Protein AF-A0A7W1F609-F1 (afdb_monomer_lite)

Secondary structure (DSSP, 8-state):
--HHHHHHHT-S-S-S---TT---------PPPPHHHHHHHHHHHHHHT--TT-S---SEEEEESS-GGGT----STTTEEEEEHHHHHHHHHHHHHHHHHHTT-

Radius of gyration: 22.37 Å; chains: 1; bounding box: 41×46×49 Å

pLDDT: mean 73.44, std 17.89, range [36.75, 96.44]

Structure (mmCIF, N/CA/C/O backbone):
data_AF-A0A7W1F609-F1
#
_entry.id   AF-A0A7W1F609-F1
#
loop_
_atom_site.group_PDB
_atom_site.id
_atom_site.type_symbol
_atom_site.label_atom_id
_atom_site.label_alt_id
_atom_site.label_comp_id
_atom_site.label_asym_id
_atom_site.label_entity_id
_atom_site.label_seq_id
_atom_site.pdbx_PDB_ins_code
_atom_site.Cartn_x
_atom_site.Cartn_y
_atom_site.Cartn_z
_atom_site.occupancy
_atom_site.B_iso_or_equiv
_atom_site.auth_seq_id
_atom_site.auth_comp_id
_atom_site.auth_asym_id
_atom_site.auth_atom_id
_atom_site.pdbx_PDB_model_num
ATOM 1 N N . MET A 1 1 ? 27.959 -35.090 12.958 1.00 54.62 1 MET A N 1
ATOM 2 C CA . MET A 1 1 ? 26.502 -35.283 12.719 1.00 54.62 1 MET A CA 1
ATOM 3 C C . MET A 1 1 ? 25.855 -34.109 11.968 1.00 54.62 1 MET A C 1
ATOM 5 O O . MET A 1 1 ? 24.845 -34.327 11.315 1.00 54.62 1 MET A O 1
ATOM 9 N N . LEU A 1 2 ? 26.456 -32.908 11.968 1.00 43.09 2 LEU A N 1
ATOM 10 C CA . LEU A 1 2 ? 26.018 -31.751 11.165 1.00 43.09 2 LEU A CA 1
ATOM 11 C C . LEU A 1 2 ? 26.444 -31.804 9.679 1.00 43.09 2 LEU A C 1
ATOM 13 O O . LEU A 1 2 ? 25.740 -31.264 8.828 1.00 43.09 2 LEU A O 1
ATOM 17 N N . ASP A 1 3 ? 27.502 -32.545 9.331 1.00 48.41 3 ASP A N 1
ATOM 18 C CA . ASP A 1 3 ? 28.004 -32.612 7.942 1.00 48.41 3 ASP A CA 1
ATOM 19 C C . ASP A 1 3 ? 27.068 -33.337 6.960 1.00 48.41 3 ASP A C 1
ATOM 21 O O . ASP A 1 3 ? 27.101 -33.095 5.753 1.00 48.41 3 ASP A O 1
ATOM 25 N N . ARG A 1 4 ? 26.164 -34.194 7.457 1.00 48.41 4 ARG A N 1
ATOM 26 C CA . ARG A 1 4 ? 25.177 -34.888 6.609 1.00 48.41 4 ARG A CA 1
ATOM 27 C C . ARG A 1 4 ? 23.991 -34.003 6.209 1.00 48.41 4 ARG A C 1
ATOM 29 O O . ARG A 1 4 ? 23.398 -34.247 5.161 1.00 48.41 4 ARG A O 1
ATOM 36 N N . VAL A 1 5 ? 23.673 -32.967 6.990 1.00 52.72 5 VAL A N 1
ATOM 37 C CA . VAL A 1 5 ? 22.554 -32.048 6.704 1.00 52.72 5 VAL A CA 1
ATOM 38 C C . VAL A 1 5 ? 22.942 -31.053 5.604 1.00 52.72 5 VAL A C 1
ATOM 40 O O . VAL A 1 5 ? 22.176 -30.844 4.663 1.00 52.72 5 VAL A O 1
ATOM 43 N N . ILE A 1 6 ? 24.177 -30.541 5.626 1.00 51.09 6 ILE A N 1
ATOM 44 C CA . ILE A 1 6 ? 24.703 -29.633 4.589 1.00 51.09 6 ILE A CA 1
ATOM 45 C C . ILE A 1 6 ? 24.815 -30.349 3.229 1.00 51.09 6 ILE A C 1
ATOM 47 O O . ILE A 1 6 ? 24.492 -29.778 2.186 1.00 51.09 6 ILE A O 1
ATOM 51 N N . ALA A 1 7 ? 25.169 -31.639 3.224 1.00 43.88 7 ALA A N 1
ATOM 52 C CA . ALA A 1 7 ? 25.256 -32.447 2.005 1.00 43.88 7 ALA A CA 1
ATOM 53 C C . ALA A 1 7 ? 23.889 -32.802 1.373 1.00 43.88 7 ALA A C 1
ATOM 55 O O . ALA A 1 7 ? 23.846 -33.300 0.244 1.00 43.88 7 ALA A O 1
ATOM 56 N N . ARG A 1 8 ? 22.765 -32.597 2.075 1.00 46.34 8 ARG A N 1
ATOM 57 C CA . ARG A 1 8 ? 21.408 -32.786 1.523 1.00 46.34 8 ARG A CA 1
ATOM 58 C C . ARG A 1 8 ? 20.933 -31.532 0.781 1.00 46.34 8 ARG A C 1
ATOM 60 O O . ARG A 1 8 ? 20.304 -31.659 -0.261 1.00 46.34 8 ARG A O 1
ATOM 67 N N . LEU A 1 9 ? 21.317 -30.344 1.256 1.00 47.72 9 LEU A N 1
ATOM 68 C CA . LEU A 1 9 ? 20.923 -29.059 0.663 1.00 47.72 9 LEU A CA 1
ATOM 69 C C . LEU A 1 9 ? 21.641 -28.733 -0.657 1.00 47.72 9 LEU A C 1
ATOM 71 O O . LEU A 1 9 ? 21.141 -27.929 -1.431 1.00 47.72 9 LEU A O 1
ATOM 75 N N . ARG A 1 10 ? 22.770 -29.390 -0.961 1.00 46.62 10 ARG A N 1
ATOM 76 C CA . ARG A 1 10 ? 23.466 -29.266 -2.260 1.00 46.62 10 ARG A CA 1
ATOM 77 C C . ARG A 1 10 ? 23.000 -30.263 -3.333 1.00 46.62 10 ARG A C 1
ATOM 79 O O . ARG A 1 10 ? 23.505 -30.220 -4.445 1.00 46.62 10 ARG A O 1
ATOM 86 N N . ARG A 1 11 ? 22.079 -31.183 -3.008 1.00 46.72 11 ARG A N 1
ATOM 87 C CA . ARG A 1 11 ? 21.600 -32.256 -3.911 1.00 46.72 11 ARG A CA 1
ATOM 88 C C . ARG A 1 11 ? 20.121 -32.140 -4.295 1.00 46.72 11 ARG A C 1
ATOM 90 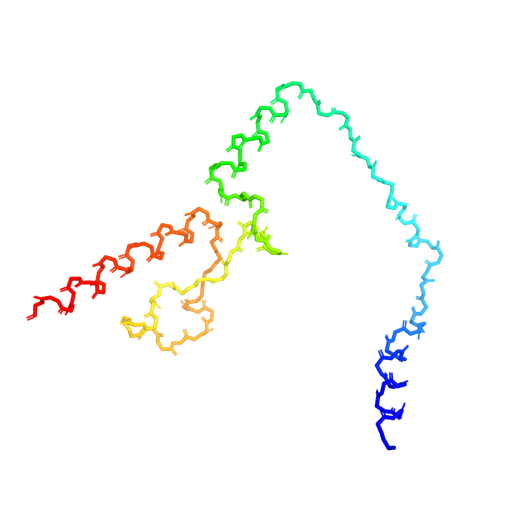O O . ARG A 1 11 ? 19.514 -33.126 -4.697 1.00 46.72 11 ARG A O 1
ATOM 97 N N . GLY A 1 12 ? 19.531 -30.956 -4.167 1.00 36.75 12 GLY A N 1
ATOM 98 C CA . GLY A 1 12 ? 18.218 -30.664 -4.737 1.00 36.75 12 GLY A CA 1
ATOM 99 C C . GLY A 1 12 ? 18.381 -29.948 -6.072 1.00 36.75 12 GLY A C 1
ATOM 100 O O . GLY A 1 12 ? 18.744 -28.780 -6.062 1.00 36.75 12 GLY A O 1
ATOM 101 N N . SER A 1 13 ? 18.079 -30.645 -7.172 1.00 46.25 13 SER A N 1
ATOM 102 C CA . SER A 1 13 ? 18.036 -30.163 -8.567 1.00 46.25 13 SER A CA 1
ATOM 103 C C . SER A 1 13 ? 19.277 -30.409 -9.439 1.00 46.25 13 SER A C 1
ATOM 105 O O . SER A 1 13 ? 19.636 -29.573 -10.264 1.00 46.25 13 SER A O 1
ATOM 107 N N . ALA A 1 14 ? 19.899 -31.584 -9.314 1.00 47.00 14 ALA A N 1
ATOM 108 C CA . ALA A 1 14 ? 20.583 -32.171 -10.463 1.00 47.00 14 ALA A CA 1
ATOM 109 C C . ALA A 1 14 ? 19.541 -32.924 -11.311 1.00 47.00 14 ALA A C 1
ATOM 111 O O . ALA A 1 14 ? 18.943 -33.884 -10.833 1.00 47.00 14 ALA A O 1
ATOM 112 N N . ASP A 1 15 ? 19.358 -32.448 -12.540 1.00 51.34 15 ASP A N 1
ATOM 113 C CA . ASP A 1 15 ? 18.969 -33.239 -13.712 1.00 51.34 15 ASP A CA 1
ATOM 114 C C . ASP A 1 15 ? 17.527 -33.788 -13.779 1.00 51.34 15 ASP A C 1
ATOM 116 O O . ASP A 1 15 ? 17.278 -34.992 -13.813 1.00 51.34 15 ASP A O 1
ATOM 120 N N . ALA A 1 16 ? 16.548 -32.882 -13.859 1.00 50.53 16 ALA A N 1
ATOM 121 C CA . ALA A 1 16 ? 15.375 -33.147 -14.690 1.00 50.53 16 ALA A CA 1
ATOM 122 C C . ALA A 1 16 ? 15.742 -32.669 -16.09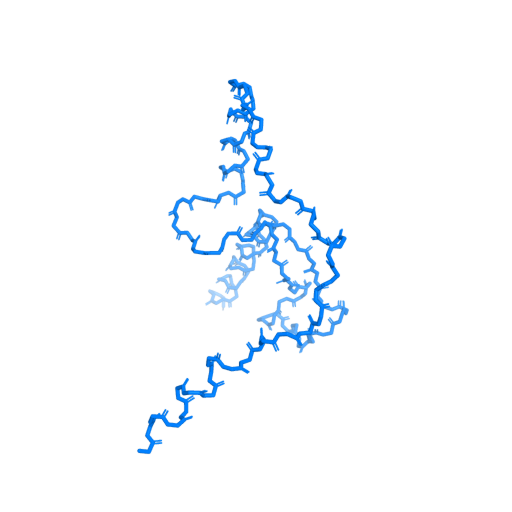9 1.00 50.53 16 ALA A C 1
ATOM 124 O O . ALA A 1 16 ? 16.022 -31.483 -16.268 1.00 50.53 16 ALA A O 1
ATOM 125 N N . GLY A 1 17 ? 15.819 -33.607 -17.047 1.00 46.19 17 GLY A N 1
ATOM 126 C CA . GLY A 1 17 ? 16.350 -33.405 -18.394 1.00 46.19 17 GLY A CA 1
ATOM 127 C C . GLY A 1 17 ? 15.966 -32.058 -18.999 1.00 46.19 17 GLY A C 1
ATOM 128 O O . GLY A 1 17 ? 14.796 -31.792 -19.268 1.00 46.19 17 GLY A O 1
ATOM 129 N N . ARG A 1 18 ? 16.976 -31.211 -19.189 1.00 46.81 18 ARG A N 1
ATOM 130 C CA . ARG A 1 18 ? 16.860 -29.972 -19.950 1.00 46.81 18 ARG A CA 1
ATOM 131 C C . ARG A 1 18 ? 16.894 -30.346 -21.429 1.00 46.81 18 ARG A C 1
ATOM 133 O O . ARG A 1 18 ? 17.869 -30.940 -21.886 1.00 46.81 18 ARG A O 1
ATOM 140 N N . ASP A 1 19 ? 15.820 -30.036 -22.144 1.00 47.62 19 ASP A N 1
ATOM 141 C CA . ASP A 1 19 ? 15.766 -30.128 -23.601 1.00 47.62 19 ASP A CA 1
ATOM 142 C C . ASP A 1 19 ? 16.895 -29.252 -24.190 1.00 47.62 19 ASP A C 1
ATOM 144 O O . ASP A 1 19 ? 16.994 -28.079 -23.823 1.00 47.62 19 ASP A O 1
ATOM 148 N N . PRO A 1 20 ? 17.768 -29.768 -25.073 1.00 53.22 20 PRO A N 1
ATOM 149 C CA . PRO A 1 20 ? 18.771 -28.958 -25.773 1.00 53.22 20 PRO A CA 1
ATOM 150 C C . PRO A 1 20 ? 18.166 -27.804 -26.593 1.00 53.22 20 PRO A C 1
ATOM 152 O O . PRO A 1 20 ? 18.878 -26.887 -26.986 1.00 53.22 20 PRO A O 1
ATOM 155 N N . SER A 1 21 ? 16.856 -27.842 -26.845 1.00 52.97 21 SER A N 1
ATOM 156 C CA . SER A 1 21 ? 16.095 -26.806 -27.549 1.00 52.97 21 SER A CA 1
ATOM 157 C C . SER A 1 21 ? 15.677 -25.633 -26.644 1.00 52.97 21 SER A C 1
ATOM 159 O O . SER A 1 21 ? 15.272 -24.595 -27.159 1.00 52.97 21 SER A O 1
ATOM 161 N N . ASP A 1 22 ? 15.815 -25.761 -25.315 1.00 50.03 22 ASP A N 1
ATOM 162 C CA . ASP A 1 22 ? 15.557 -24.705 -24.312 1.00 50.03 22 ASP A CA 1
ATOM 163 C C . ASP A 1 22 ? 16.745 -23.735 -24.151 1.00 50.03 22 ASP A C 1
ATOM 165 O O . ASP A 1 22 ? 16.869 -23.009 -23.157 1.00 50.03 22 ASP A O 1
ATOM 169 N N . GLU A 1 23 ? 17.639 -23.685 -25.138 1.00 54.34 23 GLU A N 1
ATOM 170 C CA . GLU A 1 23 ? 18.648 -22.638 -25.266 1.00 54.34 23 GLU A CA 1
ATOM 171 C C . GLU A 1 23 ? 17.994 -21.355 -25.803 1.00 54.34 23 GLU A C 1
ATOM 173 O O . GLU A 1 23 ? 18.368 -20.797 -26.834 1.00 54.34 23 GLU A O 1
ATOM 178 N N . LEU A 1 24 ? 16.983 -20.863 -25.076 1.00 57.66 24 LEU A N 1
ATOM 179 C CA . LEU A 1 24 ? 16.611 -19.461 -25.144 1.00 57.66 24 LEU A CA 1
ATOM 180 C C . LEU A 1 24 ? 17.793 -18.713 -24.542 1.00 57.66 24 LEU A C 1
ATOM 182 O O . LEU A 1 24 ? 17.938 -18.614 -23.324 1.00 57.66 24 LEU A O 1
ATOM 186 N N . THR A 1 25 ? 18.700 -18.288 -25.412 1.00 55.75 25 THR A N 1
ATOM 187 C CA . THR A 1 25 ? 19.852 -17.482 -25.049 1.00 55.75 25 THR A CA 1
ATOM 188 C C . THR A 1 25 ? 19.366 -16.323 -24.187 1.00 55.75 25 THR A C 1
ATOM 190 O O . THR A 1 25 ? 18.725 -15.402 -24.693 1.00 55.75 25 THR A O 1
ATOM 193 N N . ASP A 1 26 ? 19.680 -16.364 -22.893 1.00 58.03 26 ASP A N 1
ATOM 194 C CA . ASP A 1 26 ? 19.522 -15.252 -21.955 1.00 58.03 26 ASP A CA 1
ATOM 195 C C . ASP A 1 26 ? 20.596 -14.198 -22.268 1.00 58.03 26 ASP A C 1
ATOM 197 O O . ASP A 1 26 ? 21.421 -13.818 -21.438 1.00 58.03 26 ASP A O 1
ATOM 201 N N . GLN A 1 27 ? 20.675 -13.797 -23.541 1.00 55.69 27 GLN A N 1
ATOM 202 C CA . GLN A 1 27 ? 21.464 -12.652 -23.933 1.00 55.69 27 GLN A CA 1
ATOM 203 C C . GLN A 1 27 ? 20.750 -11.433 -23.359 1.00 55.69 27 GLN A C 1
ATOM 205 O O . GLN A 1 27 ? 19.575 -11.218 -23.674 1.00 55.69 27 GLN A O 1
ATOM 210 N N . PRO A 1 28 ? 21.423 -10.613 -22.536 1.00 54.53 28 PRO A N 1
ATOM 211 C CA . PRO A 1 28 ? 20.854 -9.349 -22.129 1.00 54.53 28 PRO A CA 1
ATOM 212 C C . PRO A 1 28 ? 20.752 -8.482 -23.381 1.00 54.53 28 PRO A C 1
ATOM 214 O O . PRO A 1 28 ? 21.718 -7.840 -23.791 1.00 54.53 28 PRO A O 1
ATOM 217 N N . VAL A 1 29 ? 19.567 -8.432 -23.989 1.00 55.81 29 VAL A N 1
ATOM 218 C CA . VAL A 1 29 ? 19.214 -7.386 -24.952 1.00 55.81 29 VAL A CA 1
ATOM 219 C C . VAL A 1 29 ? 18.930 -6.121 -24.143 1.00 55.81 29 VAL A C 1
ATOM 221 O O . VAL A 1 29 ? 17.820 -5.599 -24.103 1.00 55.81 29 VAL A O 1
ATOM 224 N N . ALA A 1 30 ? 19.943 -5.649 -23.417 1.00 62.09 30 ALA A N 1
ATOM 225 C CA . ALA A 1 30 ? 19.952 -4.302 -22.892 1.00 62.09 30 ALA A CA 1
ATOM 226 C C . ALA A 1 30 ? 20.222 -3.402 -24.096 1.00 62.09 30 ALA A C 1
ATOM 228 O O . ALA A 1 30 ? 21.371 -3.152 -24.460 1.00 62.09 30 ALA A O 1
ATOM 229 N N . GLN A 1 31 ? 19.154 -2.993 -24.778 1.00 64.69 31 GLN A N 1
ATOM 230 C CA . GLN A 1 31 ? 19.281 -1.907 -25.737 1.00 64.69 31 GLN A CA 1
ATOM 231 C C . GLN A 1 31 ? 19.763 -0.664 -24.978 1.00 64.69 31 GLN A C 1
ATOM 233 O O . GLN A 1 31 ? 19.339 -0.467 -23.833 1.00 64.69 31 GLN A O 1
ATOM 238 N N . PRO A 1 32 ? 20.669 0.143 -25.559 1.00 62.50 32 PRO A N 1
ATOM 239 C CA . PRO A 1 32 ? 21.017 1.421 -24.965 1.00 62.50 32 PRO A CA 1
ATOM 240 C C . PRO A 1 32 ? 19.725 2.220 -24.802 1.00 62.50 32 PRO A C 1
ATOM 242 O O . PRO A 1 32 ? 19.004 2.453 -25.771 1.00 62.50 32 PRO A O 1
ATOM 245 N N . VAL A 1 33 ? 19.408 2.560 -23.557 1.00 70.50 33 VAL A N 1
ATOM 246 C CA . VAL A 1 33 ? 18.352 3.523 -23.265 1.00 70.50 33 VAL A CA 1
ATOM 247 C C . VAL A 1 33 ? 18.843 4.876 -23.764 1.00 70.50 33 VAL A C 1
ATOM 249 O O . VAL A 1 33 ? 19.988 5.254 -23.521 1.00 70.50 33 VAL A O 1
ATOM 252 N N . ASP A 1 34 ? 18.016 5.564 -24.535 1.00 82.88 34 ASP A N 1
ATOM 253 C CA . ASP A 1 34 ? 18.260 6.957 -24.884 1.00 82.88 34 ASP A CA 1
ATOM 254 C C . ASP A 1 34 ? 18.039 7.858 -23.656 1.00 82.88 34 ASP A C 1
ATOM 256 O O . ASP A 1 34 ? 17.534 7.424 -22.616 1.00 82.88 34 ASP A O 1
ATOM 260 N N . GLU A 1 35 ? 18.436 9.129 -23.757 1.00 77.12 35 GLU A N 1
ATOM 261 C CA . GLU A 1 35 ? 18.301 10.102 -22.661 1.00 77.12 35 GLU A CA 1
ATOM 262 C C . GLU A 1 35 ? 16.836 10.236 -22.187 1.00 77.12 35 GLU A C 1
ATOM 264 O O . GLU A 1 35 ? 16.565 10.398 -20.993 1.00 77.12 35 GLU A O 1
ATOM 269 N N . GLU A 1 36 ? 15.875 10.101 -23.107 1.00 77.50 36 GLU A N 1
ATOM 270 C CA . GLU A 1 36 ? 14.438 10.092 -22.809 1.00 77.50 36 GLU A CA 1
ATOM 271 C C . GLU A 1 36 ? 14.016 8.834 -22.028 1.00 77.50 36 GLU A C 1
ATOM 273 O O . GLU A 1 36 ? 13.247 8.914 -21.058 1.00 77.50 36 GLU A O 1
ATOM 278 N N . GLY A 1 37 ? 14.553 7.670 -22.398 1.00 79.31 37 GLY A N 1
ATOM 279 C CA . GLY A 1 37 ? 14.378 6.404 -21.698 1.00 79.31 37 GLY A CA 1
ATOM 280 C C . GLY A 1 37 ? 14.963 6.427 -20.286 1.00 79.31 37 GLY A C 1
ATOM 281 O O . GLY A 1 37 ? 14.315 5.954 -19.347 1.00 79.31 37 GLY A O 1
ATOM 282 N N . GLU A 1 38 ? 16.134 7.040 -20.095 1.00 80.50 38 GLU A N 1
ATOM 283 C CA . GLU A 1 38 ? 16.740 7.227 -18.771 1.00 80.50 38 GLU A CA 1
ATOM 284 C C . GLU A 1 38 ? 15.890 8.133 -17.876 1.00 80.50 38 GLU A C 1
ATOM 286 O O . GLU A 1 38 ? 15.589 7.775 -16.731 1.00 80.50 38 GLU A O 1
ATOM 291 N N . ALA A 1 39 ? 15.438 9.276 -18.399 1.00 78.75 39 ALA A N 1
ATOM 292 C CA . ALA A 1 39 ? 14.574 10.197 -17.665 1.00 78.75 39 ALA A CA 1
ATOM 293 C C . ALA A 1 39 ? 13.252 9.526 -17.252 1.00 78.75 39 ALA A C 1
ATOM 295 O O . ALA A 1 39 ? 12.804 9.656 -16.106 1.00 78.75 39 ALA A O 1
ATOM 296 N N . THR A 1 40 ? 12.662 8.741 -18.156 1.00 81.50 40 THR A N 1
ATOM 297 C CA . THR A 1 40 ? 11.432 7.980 -17.902 1.00 81.50 40 THR A CA 1
ATOM 298 C C . THR A 1 40 ? 11.639 6.917 -16.821 1.00 81.50 40 THR A C 1
ATOM 300 O O . THR A 1 40 ? 10.816 6.778 -15.910 1.00 81.50 40 THR A O 1
ATOM 303 N N . ALA A 1 41 ? 12.756 6.186 -16.872 1.00 79.75 41 ALA A N 1
ATOM 304 C CA . ALA A 1 41 ? 13.094 5.179 -15.872 1.00 79.75 41 ALA A CA 1
ATOM 305 C C . ALA A 1 41 ? 13.301 5.800 -14.482 1.00 79.75 41 ALA A C 1
ATOM 307 O O . ALA A 1 41 ? 12.797 5.273 -13.486 1.00 79.75 41 ALA A O 1
ATOM 308 N N . LEU A 1 42 ? 13.990 6.942 -14.403 1.00 80.38 42 LEU A N 1
ATOM 309 C CA . LEU A 1 42 ? 14.205 7.663 -13.148 1.00 80.38 42 LEU A CA 1
ATOM 310 C C . LEU A 1 42 ? 12.894 8.185 -12.554 1.00 80.38 42 LEU A C 1
ATOM 312 O O . LEU A 1 42 ? 12.646 7.975 -11.362 1.00 80.38 42 LEU A O 1
ATOM 316 N N . TRP A 1 43 ? 12.023 8.775 -13.379 1.00 81.50 43 TRP A N 1
ATOM 317 C CA . TRP A 1 43 ? 10.684 9.182 -12.951 1.00 81.50 43 TRP A CA 1
ATOM 318 C C . TRP A 1 43 ? 9.904 7.994 -12.378 1.00 81.50 43 TRP A C 1
ATOM 320 O O . TRP A 1 43 ? 9.335 8.084 -11.289 1.00 81.50 43 TRP A O 1
ATOM 330 N N . LEU A 1 44 ? 9.928 6.842 -13.053 1.00 79.19 44 LEU A N 1
ATOM 331 C CA . LEU A 1 44 ? 9.218 5.650 -12.597 1.00 79.19 44 LEU A CA 1
ATOM 332 C C . LEU A 1 44 ? 9.770 5.123 -11.264 1.00 79.19 44 LEU A C 1
ATOM 334 O O . LEU A 1 44 ? 8.997 4.757 -10.374 1.00 79.19 44 LEU A O 1
ATOM 338 N N . ILE A 1 45 ? 11.095 5.111 -11.097 1.00 79.19 45 ILE A N 1
ATOM 339 C CA . ILE A 1 45 ? 11.751 4.720 -9.842 1.00 79.19 45 ILE A CA 1
ATOM 340 C C . ILE A 1 45 ? 11.304 5.625 -8.694 1.00 79.19 45 ILE A C 1
ATOM 342 O O . ILE A 1 45 ? 11.044 5.118 -7.599 1.00 79.19 45 ILE A O 1
ATOM 346 N N . GLU A 1 46 ? 11.188 6.931 -8.924 1.00 78.75 46 GLU A N 1
ATOM 347 C CA . GLU A 1 46 ? 10.704 7.886 -7.930 1.00 78.75 46 GLU A CA 1
ATOM 348 C C . GLU A 1 46 ? 9.222 7.663 -7.604 1.00 78.75 46 GLU A C 1
ATOM 350 O O . GLU A 1 46 ? 8.872 7.463 -6.438 1.00 78.75 46 GLU A O 1
ATOM 355 N N . GLN A 1 47 ? 8.356 7.598 -8.620 1.00 78.19 47 GLN A N 1
ATOM 356 C CA . GLN A 1 47 ? 6.910 7.427 -8.437 1.00 78.19 47 GLN A CA 1
ATOM 357 C C . GLN A 1 47 ? 6.549 6.108 -7.748 1.00 78.19 47 GLN A C 1
ATOM 359 O O . GLN A 1 47 ? 5.657 6.048 -6.896 1.00 78.19 47 GLN A O 1
ATOM 364 N N . LEU A 1 48 ? 7.267 5.032 -8.069 1.00 73.69 48 LEU A N 1
ATOM 365 C CA . LEU A 1 48 ? 7.119 3.742 -7.400 1.00 73.69 48 LEU A CA 1
ATOM 366 C C . LEU A 1 48 ? 7.942 3.667 -6.103 1.00 73.69 48 LEU A C 1
ATOM 368 O O . LEU A 1 48 ? 7.774 2.744 -5.307 1.00 73.69 48 LEU A O 1
ATOM 372 N N . GLY A 1 49 ? 8.810 4.645 -5.838 1.00 72.81 49 GLY A N 1
ATOM 373 C CA . GLY A 1 49 ? 9.797 4.715 -4.758 1.00 72.81 49 GLY A CA 1
ATOM 374 C C . GLY A 1 49 ? 10.636 3.447 -4.607 1.00 72.81 49 GLY A C 1
ATOM 375 O O . GLY A 1 49 ? 10.735 2.895 -3.509 1.00 72.81 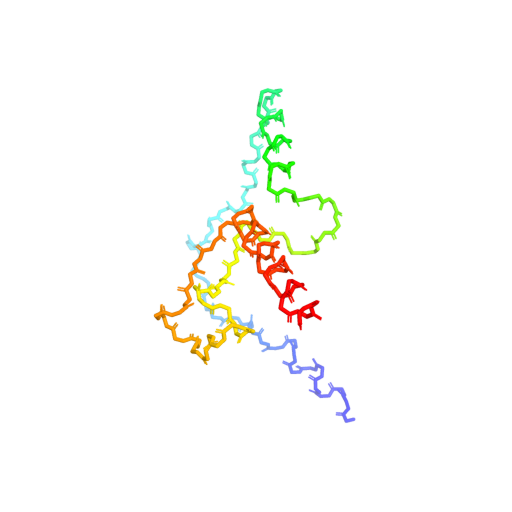49 GLY A O 1
ATOM 376 N N . LEU A 1 50 ? 11.222 2.972 -5.702 1.00 74.56 50 LEU A N 1
ATOM 377 C CA . LEU A 1 50 ? 12.085 1.784 -5.777 1.00 74.56 50 LEU A CA 1
ATOM 378 C C . LEU A 1 50 ? 13.551 2.093 -5.403 1.00 74.56 50 LEU A C 1
ATOM 380 O O . LEU A 1 50 ? 14.471 1.448 -5.896 1.00 74.56 50 LEU A O 1
ATOM 384 N N . GLY A 1 51 ? 13.788 3.087 -4.538 1.00 66.88 51 GLY A N 1
ATOM 385 C CA . GLY A 1 51 ? 15.129 3.577 -4.200 1.00 66.88 51 GLY A CA 1
ATOM 386 C C . GLY A 1 51 ? 16.101 2.506 -3.668 1.00 66.88 51 GLY A C 1
ATOM 387 O O . GLY A 1 51 ? 15.692 1.464 -3.156 1.00 66.88 51 GLY A O 1
ATOM 388 N N . ARG A 1 52 ? 17.409 2.815 -3.742 1.00 58.44 52 ARG A N 1
ATOM 389 C CA . ARG A 1 52 ? 18.595 1.931 -3.577 1.00 58.44 52 ARG A CA 1
ATOM 390 C C . ARG A 1 52 ? 18.733 1.087 -2.283 1.00 58.44 52 ARG A C 1
ATOM 392 O O . ARG A 1 52 ? 19.806 0.547 -2.037 1.00 58.44 52 ARG A O 1
ATOM 399 N N . ARG A 1 53 ? 17.715 0.936 -1.426 1.00 54.59 53 ARG A N 1
ATOM 400 C CA . ARG A 1 53 ? 17.825 0.208 -0.139 1.00 54.59 53 ARG A CA 1
ATOM 401 C C . ARG A 1 53 ? 16.700 -0.787 0.184 1.00 54.59 53 ARG A C 1
ATOM 403 O O . ARG A 1 53 ? 16.383 -0.983 1.356 1.00 54.59 53 ARG A O 1
ATOM 410 N N . LYS A 1 54 ? 16.124 -1.484 -0.796 1.00 52.25 54 LYS A N 1
ATOM 411 C CA . LYS A 1 54 ? 15.343 -2.704 -0.512 1.00 52.25 54 LYS A CA 1
ATOM 412 C C . LYS A 1 54 ? 15.816 -3.860 -1.387 1.00 52.25 54 LYS A C 1
ATOM 414 O O . LYS A 1 54 ? 15.783 -3.771 -2.604 1.00 52.25 54 LYS A O 1
ATOM 419 N N . ARG A 1 55 ? 16.256 -4.950 -0.740 1.00 53.56 55 ARG A N 1
ATOM 420 C CA . ARG A 1 55 ? 16.737 -6.190 -1.387 1.00 53.56 55 ARG A CA 1
ATOM 421 C C . ARG A 1 55 ? 15.644 -6.948 -2.159 1.00 53.56 55 ARG A C 1
ATOM 423 O O . ARG A 1 55 ? 15.955 -7.880 -2.883 1.00 53.56 55 ARG A O 1
ATOM 430 N N . SER A 1 56 ? 14.387 -6.532 -2.033 1.00 54.38 56 SER A N 1
ATOM 431 C CA . SER A 1 56 ? 13.266 -6.990 -2.849 1.00 54.38 56 SER A CA 1
ATOM 432 C C . SER A 1 56 ? 12.326 -5.811 -3.105 1.00 54.38 56 SER A C 1
ATOM 434 O O . SER A 1 56 ? 11.489 -5.441 -2.282 1.00 54.38 56 SER A O 1
ATOM 436 N N . CYS A 1 57 ? 12.507 -5.165 -4.250 1.00 63.75 57 CYS A N 1
ATOM 437 C CA . CYS A 1 57 ? 11.604 -4.140 -4.754 1.00 63.75 57 CYS A CA 1
ATOM 438 C C . CYS A 1 57 ? 10.654 -4.798 -5.764 1.00 63.75 57 CYS A C 1
ATOM 440 O O .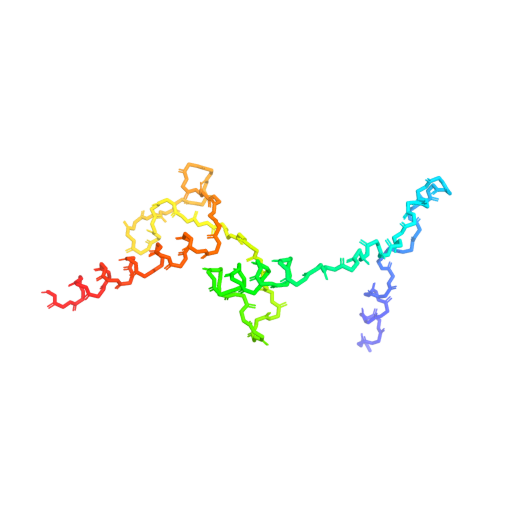 CYS A 1 57 ? 10.807 -4.628 -6.969 1.00 63.75 57 CYS A O 1
ATOM 442 N N . SER A 1 58 ? 9.699 -5.602 -5.285 1.00 75.94 58 SER A N 1
ATOM 443 C CA . SER A 1 58 ? 8.619 -6.058 -6.161 1.00 75.94 58 SER A CA 1
ATOM 444 C C . SER A 1 58 ? 7.769 -4.852 -6.573 1.00 75.94 58 SER A C 1
ATOM 446 O O . SER A 1 58 ? 7.453 -3.985 -5.755 1.00 75.94 58 SER A O 1
ATOM 448 N N . LEU A 1 59 ? 7.384 -4.793 -7.850 1.00 84.81 59 LEU A N 1
ATOM 449 C CA . LEU A 1 59 ? 6.526 -3.724 -8.380 1.00 84.81 59 LEU A CA 1
ATOM 450 C C . LEU A 1 59 ? 5.073 -3.834 -7.883 1.00 84.81 59 LEU A C 1
ATOM 452 O O . LEU A 1 59 ? 4.281 -2.903 -8.040 1.00 84.81 59 LEU A O 1
ATOM 456 N N . TRP A 1 60 ? 4.737 -4.959 -7.250 1.00 90.25 60 TRP A N 1
ATOM 457 C CA . TRP A 1 60 ? 3.414 -5.294 -6.746 1.00 90.25 60 TRP A CA 1
ATOM 458 C C . TRP A 1 60 ? 3.472 -5.943 -5.354 1.00 90.25 60 TRP A C 1
ATOM 460 O O . TRP A 1 60 ? 4.523 -6.418 -4.916 1.00 90.25 60 TRP A O 1
ATOM 470 N N . GLN A 1 61 ? 2.335 -5.946 -4.661 1.00 90.12 61 GLN A N 1
ATOM 471 C CA . GLN A 1 61 ? 2.102 -6.570 -3.357 1.00 90.12 61 GLN A CA 1
ATOM 472 C C . GLN A 1 61 ? 0.716 -7.230 -3.327 1.00 90.12 61 GLN A C 1
ATOM 474 O O . GLN A 1 61 ? -0.219 -6.740 -3.969 1.00 90.12 61 GLN A O 1
ATOM 479 N N . ALA A 1 62 ? 0.583 -8.320 -2.572 1.00 92.50 62 ALA A N 1
ATOM 480 C CA . ALA A 1 62 ? -0.718 -8.849 -2.175 1.00 92.50 62 ALA A CA 1
ATOM 481 C C . ALA A 1 62 ? -1.210 -8.067 -0.950 1.00 92.50 62 ALA A C 1
ATOM 483 O O . ALA A 1 62 ? -0.483 -7.936 0.031 1.00 92.50 62 ALA A O 1
ATOM 484 N N . ASP A 1 63 ? -2.424 -7.533 -1.023 1.00 93.00 63 ASP A N 1
ATOM 485 C CA . ASP A 1 63 ? -3.031 -6.702 0.014 1.00 93.00 63 ASP A CA 1
ATOM 486 C C . ASP A 1 63 ? -4.414 -7.228 0.396 1.00 93.00 63 ASP A C 1
ATOM 488 O O . ASP A 1 63 ? -5.079 -7.893 -0.404 1.00 93.00 63 ASP A O 1
ATOM 492 N N . HIS A 1 64 ? -4.875 -6.877 1.593 1.00 93.94 64 HIS A N 1
ATOM 493 C CA . HIS A 1 64 ? -6.235 -7.179 2.016 1.00 93.94 64 HIS A CA 1
ATOM 494 C C . HIS A 1 64 ? -7.202 -6.074 1.565 1.00 93.94 64 HIS A C 1
ATOM 496 O O . HIS A 1 64 ? -6.888 -4.885 1.634 1.00 93.94 64 HIS A O 1
ATOM 502 N N . ARG A 1 65 ? -8.401 -6.448 1.102 1.00 92.81 65 ARG A N 1
ATOM 503 C CA . ARG A 1 65 ? -9.485 -5.498 0.802 1.00 92.81 65 ARG A CA 1
ATOM 504 C C . ARG A 1 65 ? -9.989 -4.851 2.092 1.00 92.81 65 ARG A C 1
ATOM 506 O O . ARG A 1 65 ? -10.148 -3.635 2.130 1.00 92.81 65 ARG A O 1
ATOM 513 N N . VAL A 1 66 ? -10.180 -5.657 3.135 1.00 93.25 66 VAL A N 1
ATOM 514 C CA . VAL A 1 66 ? -10.450 -5.234 4.512 1.00 93.25 66 VAL A CA 1
ATOM 515 C C . VAL A 1 66 ? -9.260 -5.642 5.371 1.00 93.25 66 VAL A C 1
ATOM 517 O O . VAL A 1 66 ? -8.918 -6.823 5.444 1.00 93.25 66 VAL A O 1
ATOM 520 N N . ALA A 1 67 ? -8.612 -4.667 6.009 1.00 91.81 67 ALA A N 1
ATOM 521 C CA . ALA A 1 67 ? -7.435 -4.921 6.828 1.00 91.81 67 ALA A CA 1
ATOM 522 C C . ALA A 1 67 ? -7.778 -5.787 8.049 1.00 91.81 67 ALA A C 1
ATOM 524 O O . ALA A 1 67 ? -8.834 -5.629 8.662 1.00 91.81 67 ALA A O 1
ATOM 525 N N . PHE A 1 68 ? -6.847 -6.649 8.463 1.00 88.94 68 PHE A N 1
ATOM 526 C CA . PHE A 1 68 ? -7.023 -7.489 9.653 1.00 88.94 68 PHE A CA 1
ATOM 527 C C . PHE A 1 68 ? -7.328 -6.670 10.914 1.00 88.94 68 PHE A C 1
ATOM 529 O O . PHE A 1 68 ? -8.230 -7.003 11.677 1.00 88.94 68 PHE A O 1
ATOM 536 N N . SER A 1 69 ? -6.648 -5.534 11.091 1.00 88.75 69 SER A N 1
ATOM 537 C CA . SER A 1 69 ? -6.881 -4.612 12.211 1.00 88.75 69 SER A CA 1
ATOM 538 C C . SER A 1 69 ? -8.243 -3.905 12.175 1.00 88.75 69 SER A C 1
ATOM 540 O O . SER A 1 69 ? -8.567 -3.168 13.100 1.00 88.75 69 SER A O 1
ATOM 542 N N . GLU A 1 70 ? -9.015 -4.085 11.105 1.00 89.25 70 GLU A N 1
ATOM 543 C CA . GLU A 1 70 ? -10.376 -3.569 10.923 1.00 89.25 70 GLU A CA 1
ATOM 544 C C . GLU A 1 70 ? -11.409 -4.713 10.869 1.00 89.25 70 GLU A C 1
ATOM 546 O O . GLU A 1 70 ? -12.555 -4.491 10.494 1.00 89.25 70 GLU A O 1
ATOM 551 N N . GLY A 1 71 ? -11.017 -5.939 11.243 1.00 86.69 71 GLY A N 1
ATOM 552 C CA . GLY A 1 71 ? -11.897 -7.113 11.249 1.00 86.69 71 GLY A CA 1
ATOM 553 C C . GLY A 1 71 ? -11.826 -7.977 9.986 1.00 86.69 71 GLY A C 1
ATOM 554 O O . GLY A 1 71 ? -12.632 -8.891 9.827 1.00 86.69 71 GLY A O 1
ATOM 555 N N . GLY A 1 72 ? -10.865 -7.733 9.090 1.00 82.00 72 GLY A N 1
ATOM 556 C CA . GLY A 1 72 ? -10.594 -8.600 7.941 1.00 82.00 72 GLY A CA 1
ATOM 557 C C . GLY A 1 72 ? -9.979 -9.932 8.370 1.00 82.00 72 GLY A C 1
ATOM 558 O O . GLY A 1 72 ? -8.762 -10.061 8.403 1.00 82.00 72 GLY A O 1
ATOM 559 N N . ALA A 1 73 ? -10.809 -10.911 8.729 1.00 68.50 73 ALA A N 1
ATOM 560 C CA . ALA A 1 73 ? -10.351 -12.194 9.271 1.00 68.50 73 ALA A CA 1
ATOM 561 C C . ALA A 1 73 ? -9.990 -13.240 8.200 1.00 68.50 73 ALA A C 1
ATOM 563 O O . ALA A 1 73 ? -9.363 -14.247 8.523 1.00 68.50 73 ALA A O 1
ATOM 564 N N . ASP A 1 74 ? -10.393 -13.020 6.946 1.00 77.69 74 ASP A N 1
ATOM 565 C CA . ASP A 1 74 ? -10.214 -13.994 5.872 1.00 77.69 74 ASP A CA 1
ATOM 566 C C . ASP A 1 74 ? -9.002 -13.656 4.988 1.00 77.69 74 ASP A C 1
ATOM 568 O O . ASP A 1 74 ? -8.845 -12.519 4.535 1.00 77.69 74 ASP A O 1
ATOM 572 N N . CYS A 1 75 ? -8.171 -14.665 4.724 1.00 76.69 75 CYS A N 1
ATOM 573 C CA . CYS A 1 75 ? -7.114 -14.645 3.706 1.00 76.69 75 CYS A CA 1
ATOM 574 C C . CYS A 1 75 ? -7.583 -15.298 2.389 1.00 76.69 75 CYS A C 1
ATOM 576 O O . CYS A 1 75 ? -6.778 -15.545 1.492 1.00 76.69 75 CYS A O 1
ATOM 578 N N . GLY A 1 76 ? -8.873 -15.620 2.268 1.00 74.25 76 GLY A N 1
ATOM 579 C CA . GLY A 1 76 ? -9.497 -16.127 1.056 1.00 74.25 76 GLY A CA 1
ATOM 580 C C . GLY A 1 76 ? -9.479 -15.120 -0.097 1.00 74.25 76 GLY A C 1
ATOM 581 O O . GLY A 1 76 ? -9.307 -13.910 0.077 1.00 74.25 76 GLY A O 1
ATOM 582 N N . GLN A 1 77 ? -9.710 -15.613 -1.318 1.00 74.44 77 GLN A N 1
ATOM 583 C CA . GLN A 1 77 ? -9.725 -14.797 -2.546 1.00 74.44 77 GLN A CA 1
ATOM 584 C C . GLN A 1 77 ? -10.722 -13.621 -2.492 1.00 74.44 77 GLN A C 1
ATOM 586 O O . GLN A 1 77 ? -10.534 -12.607 -3.170 1.00 74.44 77 GLN A O 1
ATOM 591 N N . GLY A 1 78 ? -11.759 -13.719 -1.651 1.00 86.69 78 GLY A N 1
ATOM 592 C CA . GLY A 1 78 ? -12.728 -12.649 -1.412 1.00 86.69 78 GLY A CA 1
ATOM 593 C C . GLY A 1 78 ? -12.137 -11.422 -0.712 1.00 86.69 78 GLY A C 1
ATOM 594 O O . GLY A 1 78 ? -12.595 -10.307 -0.963 1.00 86.69 78 GLY A O 1
ATOM 595 N N . ASN A 1 79 ? -11.072 -11.581 0.077 1.00 92.38 79 ASN A N 1
ATOM 596 C CA . ASN A 1 79 ? -10.450 -10.485 0.818 1.00 92.38 79 ASN A CA 1
ATOM 597 C C . ASN A 1 79 ? -9.028 -10.147 0.349 1.00 92.38 79 ASN A C 1
ATOM 599 O O . ASN A 1 79 ? -8.445 -9.192 0.844 1.00 92.38 79 ASN A O 1
ATOM 603 N N . LEU A 1 80 ? -8.473 -10.858 -0.632 1.00 93.06 80 LEU A N 1
ATOM 604 C CA . LEU A 1 80 ? -7.182 -10.509 -1.227 1.00 93.06 80 LEU A CA 1
ATOM 605 C C . LEU A 1 80 ? -7.342 -9.684 -2.509 1.00 93.06 80 LEU A C 1
ATOM 607 O O . LEU A 1 80 ? -8.268 -9.875 -3.301 1.00 93.06 80 LEU A O 1
ATOM 611 N N . ARG A 1 81 ? -6.404 -8.763 -2.732 1.00 92.75 81 ARG A N 1
ATOM 612 C CA . ARG A 1 81 ? -6.235 -8.001 -3.974 1.00 92.75 81 ARG A CA 1
ATOM 613 C C . ARG A 1 81 ? -4.754 -7.827 -4.293 1.00 92.75 81 ARG A C 1
ATOM 615 O O . ARG A 1 81 ? -3.920 -7.752 -3.398 1.00 92.75 81 ARG A O 1
ATOM 622 N N . THR A 1 82 ? -4.438 -7.692 -5.572 1.00 95.19 82 THR A N 1
ATOM 623 C CA . THR A 1 82 ? -3.089 -7.344 -6.030 1.00 95.19 82 THR A CA 1
ATOM 624 C C . THR A 1 82 ? -3.007 -5.840 -6.239 1.00 95.19 82 THR A C 1
ATOM 626 O O . THR A 1 82 ? -3.827 -5.273 -6.959 1.00 95.19 82 THR A O 1
ATOM 629 N N . LEU A 1 83 ? -2.024 -5.183 -5.630 1.00 93.81 83 LEU A N 1
ATOM 630 C CA . LEU A 1 83 ? -1.781 -3.751 -5.799 1.00 93.81 83 LEU A CA 1
ATOM 631 C C . LEU A 1 83 ? -0.374 -3.501 -6.325 1.00 93.81 83 LEU A C 1
ATOM 633 O O . LEU A 1 83 ? 0.569 -4.180 -5.927 1.00 93.81 83 LEU A O 1
ATOM 637 N N . CYS A 1 84 ? -0.208 -2.472 -7.156 1.00 91.62 84 CYS A N 1
ATOM 638 C CA . CYS A 1 84 ? 1.124 -1.935 -7.419 1.00 91.62 84 CYS A CA 1
ATOM 639 C C . CYS A 1 84 ? 1.701 -1.290 -6.146 1.00 91.62 84 CYS A C 1
ATOM 641 O O . CYS A 1 84 ? 0.967 -0.929 -5.219 1.00 91.62 84 CYS A O 1
ATOM 643 N N . LEU A 1 85 ? 3.019 -1.100 -6.104 1.00 86.94 85 LEU A N 1
ATOM 644 C CA . LEU A 1 85 ? 3.714 -0.584 -4.923 1.00 86.94 85 LEU A CA 1
ATOM 645 C C . LEU A 1 85 ? 3.210 0.801 -4.470 1.00 86.94 85 LEU A C 1
ATOM 647 O O . LEU A 1 85 ? 3.069 1.043 -3.269 1.00 86.94 85 LEU A O 1
ATOM 651 N N . ALA A 1 86 ? 2.891 1.693 -5.413 1.00 87.69 86 ALA A N 1
ATOM 652 C CA . ALA A 1 86 ? 2.343 3.016 -5.110 1.00 87.69 86 ALA A CA 1
ATOM 653 C C . ALA A 1 86 ? 0.943 2.929 -4.472 1.00 87.69 86 ALA A C 1
ATOM 655 O O . ALA A 1 86 ? 0.691 3.546 -3.432 1.00 87.69 86 ALA A O 1
ATOM 656 N N . CYS A 1 87 ? 0.051 2.113 -5.045 1.00 92.44 87 CYS A N 1
ATOM 657 C CA . CYS A 1 87 ? -1.290 1.883 -4.506 1.00 92.44 87 CYS A CA 1
ATOM 658 C C . CYS A 1 87 ? -1.240 1.219 -3.128 1.00 92.44 87 CYS A C 1
ATOM 660 O O . CYS A 1 87 ? -1.942 1.651 -2.216 1.00 92.44 87 CYS A O 1
ATOM 662 N N . HIS A 1 88 ? -0.366 0.229 -2.951 1.00 93.19 88 HIS A N 1
ATOM 663 C CA . HIS A 1 88 ? -0.175 -0.445 -1.672 1.00 93.19 88 HIS A CA 1
ATOM 664 C C . HIS A 1 88 ? 0.248 0.539 -0.571 1.00 93.19 88 HIS A C 1
ATOM 666 O O . HIS A 1 88 ? -0.361 0.587 0.493 1.00 93.19 88 HIS A O 1
ATOM 672 N N . ARG A 1 89 ? 1.235 1.406 -0.839 1.00 89.56 89 ARG A N 1
ATOM 673 C CA . ARG A 1 89 ? 1.683 2.425 0.130 1.00 89.56 89 ARG A CA 1
ATOM 674 C C . ARG A 1 89 ? 0.582 3.398 0.525 1.00 89.56 89 ARG A C 1
ATOM 676 O O . ARG A 1 89 ? 0.487 3.752 1.699 1.00 89.56 89 ARG A O 1
ATOM 683 N N . ARG A 1 90 ? -0.233 3.833 -0.441 1.00 93.62 90 ARG A N 1
ATOM 684 C CA . ARG A 1 90 ? -1.384 4.702 -0.171 1.00 93.62 90 ARG A CA 1
ATOM 685 C C . ARG A 1 90 ? -2.346 4.021 0.804 1.00 93.62 90 ARG A C 1
ATOM 687 O O . ARG A 1 90 ? -2.661 4.604 1.833 1.00 93.62 90 ARG A O 1
ATOM 694 N N . GLN A 1 91 ? -2.702 2.766 0.537 1.00 95.94 91 GLN A N 1
ATOM 695 C CA . GLN A 1 91 ? -3.595 1.979 1.393 1.00 95.94 91 GLN A CA 1
ATOM 696 C C . GLN A 1 91 ? -3.024 1.774 2.804 1.00 95.94 91 GLN A C 1
ATOM 698 O O . GLN A 1 91 ? -3.732 1.988 3.786 1.00 95.94 91 GLN A O 1
ATOM 703 N N . THR A 1 92 ? -1.728 1.458 2.928 1.00 93.81 92 THR A N 1
ATOM 704 C CA . THR A 1 92 ? -1.055 1.357 4.234 1.00 93.81 92 THR A CA 1
ATOM 705 C C . THR A 1 92 ? -1.112 2.673 5.013 1.00 93.81 92 THR A C 1
ATOM 707 O O . THR A 1 92 ? -1.380 2.664 6.215 1.00 93.81 92 THR A O 1
ATOM 710 N N . ARG A 1 93 ? -0.874 3.813 4.350 1.00 95.69 93 ARG A N 1
ATOM 711 C CA . ARG A 1 93 ? -0.933 5.138 4.983 1.00 95.69 93 ARG A CA 1
ATOM 712 C C . ARG A 1 93 ? -2.344 5.456 5.475 1.00 95.69 93 ARG A C 1
ATOM 714 O O . ARG A 1 93 ? -2.504 5.878 6.617 1.00 95.69 93 ARG A O 1
ATOM 721 N N . ASP A 1 94 ? -3.350 5.221 4.640 1.00 96.44 94 ASP A N 1
ATOM 722 C CA . ASP A 1 94 ? -4.749 5.494 4.975 1.00 96.44 94 ASP A CA 1
ATOM 723 C C . ASP A 1 94 ? -5.209 4.628 6.159 1.00 96.44 94 ASP A C 1
ATOM 725 O O . ASP A 1 94 ? -5.832 5.139 7.091 1.00 96.44 94 ASP A O 1
ATOM 729 N N . LEU A 1 95 ? -4.825 3.345 6.182 1.00 95.88 95 LEU A N 1
ATOM 730 C CA . LEU A 1 95 ? -5.053 2.456 7.324 1.00 95.88 95 LEU A CA 1
ATOM 731 C C . LEU A 1 95 ? -4.396 3.001 8.598 1.00 95.88 95 LEU A C 1
ATOM 733 O O . LEU A 1 95 ? -5.031 3.062 9.649 1.00 95.88 95 LEU A O 1
ATOM 737 N N . HIS A 1 96 ? -3.142 3.448 8.511 1.00 95.44 96 HIS A N 1
ATOM 738 C CA . HIS A 1 96 ? -2.429 4.034 9.645 1.00 95.44 96 HIS A CA 1
ATOM 739 C C . HIS A 1 96 ? -3.136 5.273 10.210 1.00 95.44 96 HIS A C 1
ATOM 741 O O . HIS A 1 96 ? -3.196 5.437 11.431 1.00 95.44 96 HIS A O 1
ATOM 747 N N . HIS A 1 97 ? -3.685 6.135 9.347 1.00 95.88 97 HIS A N 1
ATOM 748 C CA . HIS A 1 97 ? -4.464 7.297 9.776 1.00 95.88 97 HIS A CA 1
ATOM 749 C C . HIS A 1 97 ? -5.739 6.886 10.520 1.00 95.88 97 HIS A C 1
ATOM 751 O O . HIS A 1 97 ? -5.984 7.405 11.610 1.00 95.88 97 HIS A O 1
ATOM 757 N N . ARG A 1 98 ? -6.503 5.921 9.987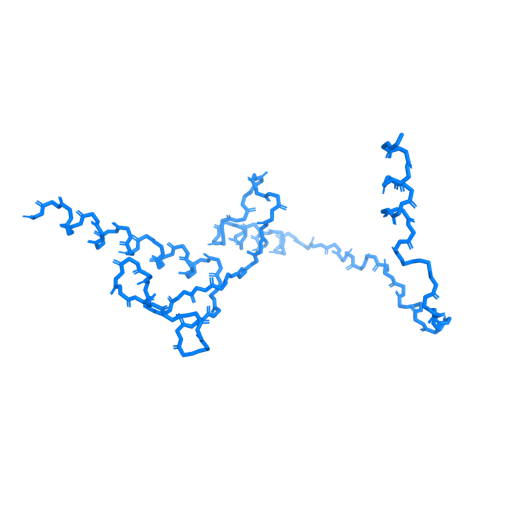 1.00 95.12 98 ARG A N 1
ATOM 758 C CA . ARG A 1 98 ? -7.719 5.405 10.644 1.00 95.12 98 ARG A CA 1
ATOM 759 C C . ARG A 1 98 ? -7.407 4.781 12.004 1.00 95.12 98 ARG A C 1
ATOM 761 O O . ARG A 1 98 ? -8.030 5.129 13.000 1.00 95.12 98 ARG A O 1
ATOM 768 N N . GLN A 1 99 ? -6.375 3.942 12.074 1.00 94.56 99 GLN A N 1
ATOM 769 C CA . GLN A 1 99 ? -5.936 3.301 13.319 1.00 94.56 99 GLN A CA 1
ATOM 770 C C . GLN A 1 99 ? -5.446 4.313 14.360 1.00 94.56 99 GLN A C 1
ATOM 772 O O . GLN A 1 99 ? -5.692 4.144 15.552 1.00 94.56 99 GLN A O 1
ATOM 777 N N . LYS A 1 100 ? -4.765 5.384 13.935 1.00 95.19 100 LYS A N 1
ATOM 778 C CA . LYS A 1 100 ? -4.353 6.460 14.844 1.00 95.19 100 LYS A CA 1
ATOM 779 C C . LYS A 1 100 ? -5.562 7.197 15.421 1.00 95.19 100 LYS A C 1
ATOM 781 O O . LYS A 1 100 ? -5.566 7.449 16.619 1.00 95.19 100 LYS A O 1
ATOM 786 N N . ALA A 1 101 ? -6.567 7.503 14.599 1.00 93.06 101 ALA A N 1
ATOM 787 C CA . ALA A 1 101 ? -7.789 8.161 15.057 1.00 93.06 101 ALA A CA 1
ATOM 788 C C . ALA A 1 101 ? -8.538 7.314 16.103 1.00 93.06 101 ALA A C 1
ATOM 790 O O . ALA A 1 101 ? -8.912 7.837 17.145 1.00 93.06 101 ALA A O 1
ATOM 791 N N . LEU A 1 102 ? -8.656 5.999 15.879 1.00 90.62 102 LEU A N 1
ATOM 792 C CA . LEU A 1 102 ? -9.303 5.069 16.820 1.00 90.62 102 LEU A CA 1
ATOM 793 C C . LEU A 1 102 ? -8.595 4.951 18.177 1.00 90.62 102 LEU A C 1
ATOM 795 O O . LEU A 1 102 ? -9.221 4.576 19.155 1.00 90.62 102 LEU A O 1
ATOM 799 N N . ARG A 1 103 ? -7.290 5.233 18.245 1.00 87.75 103 ARG A N 1
ATOM 800 C CA . ARG A 1 103 ? -6.513 5.174 19.497 1.00 87.75 103 ARG A CA 1
ATOM 801 C C . ARG A 1 103 ? -6.587 6.457 20.325 1.00 87.75 103 ARG A C 1
ATOM 803 O O . ARG A 1 103 ? -6.066 6.473 21.434 1.00 87.75 103 ARG A O 1
ATOM 810 N N . GLN A 1 104 ? -7.097 7.545 19.750 1.00 79.69 104 GLN A N 1
ATOM 811 C CA . GLN A 1 104 ? -7.091 8.882 20.357 1.00 79.69 104 GLN A CA 1
ATOM 812 C C . GLN A 1 104 ? -8.464 9.324 20.880 1.00 79.69 104 GLN A C 1
ATOM 814 O O . GLN A 1 104 ? -8.532 10.371 21.520 1.00 79.69 104 GLN A O 1
ATOM 819 N N . GLY A 1 105 ? -9.522 8.561 20.598 1.00 62.25 105 GLY A N 1
ATOM 820 C CA . GLY A 1 105 ? -10.849 8.709 21.204 1.00 62.25 105 GLY A CA 1
ATOM 821 C C . GLY A 1 105 ? -11.079 7.633 22.250 1.00 62.25 105 GLY A C 1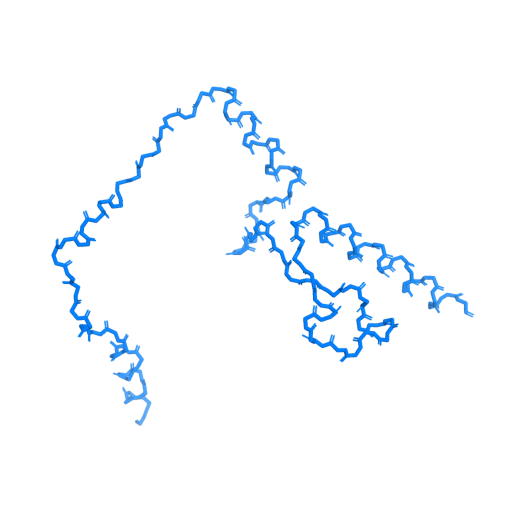
ATOM 822 O O . GLY A 1 105 ? -11.790 7.939 23.227 1.00 62.25 105 GLY A O 1
#

Sequence (105 aa):
MLDRVIARLRRGSADAGRDPSDELTDQPVAQPVDEEGEATALWLIEQLGLGRRKRSCSLWQADHRVAFSEGGADCGQGNLRTLCLACHRRQTRDLHHRQKALRQG

Foldseek 3Di:
DVVVVVVVVVPPDDDPDDDPVPPPPPPPPPPPQDPVSVVVVVVVCVLLVVDDPDPDSDQKDKDFCQDVVRVRPDPDPVGIDIDGSNVVVVVVVVVVVVVVVVVVD